Protein AF-A0A1V2QP11-F1 (afdb_monomer_lite)

Secondary structure (DSSP, 8-state):
--HHHIIIIIHHHHHHHHHHHTT--EEEE----GGGHHHHHHHHTT-BTTEEEE-HHHHSTT---HHHHHHHHHHHHS--PPPP--GGGGGG--TT-----

Foldseek 3Di:
DDPCCCVVPVVVVVVVCCVVQVQAADEDEDAQFPVNVVVQVVVQVPDDPRYHYDHCQQVPPPHDDPVNVQVVCCVVPVDGDADDDDPVVCPPPVPRGDDDD

Structure (mmCIF, N/CA/C/O backbone):
data_AF-A0A1V2QP11-F1
#
_entry.id   AF-A0A1V2QP11-F1
#
loop_
_atom_site.group_PDB
_atom_site.id
_atom_site.type_symbol
_atom_site.label_atom_id
_atom_site.label_alt_id
_atom_site.label_comp_id
_atom_site.label_asym_id
_atom_site.label_entity_id
_atom_site.label_seq_id
_atom_site.pdbx_PDB_ins_code
_atom_site.Cartn_x
_atom_site.Cartn_y
_atom_site.Cartn_z
_atom_site.occupancy
_atom_site.B_iso_or_equiv
_atom_site.auth_seq_id
_atom_site.auth_comp_id
_atom_site.auth_asym_id
_atom_site.auth_atom_id
_atom_site.pdbx_PDB_model_num
ATOM 1 N N . MET A 1 1 ? 16.671 -5.538 7.600 1.00 55.03 1 MET A N 1
ATOM 2 C CA . MET A 1 1 ? 15.466 -6.394 7.474 1.00 55.03 1 MET A CA 1
ATOM 3 C C . MET A 1 1 ? 15.836 -7.823 7.875 1.00 55.03 1 MET A C 1
ATOM 5 O O . MET A 1 1 ? 16.914 -8.260 7.498 1.00 55.03 1 MET A O 1
ATOM 9 N N . GLN A 1 2 ? 15.035 -8.524 8.691 1.00 63.50 2 GLN A N 1
ATOM 10 C CA . GLN A 1 2 ? 15.349 -9.897 9.143 1.00 63.50 2 GLN A CA 1
ATOM 11 C C . GLN A 1 2 ? 15.220 -10.916 7.993 1.00 63.50 2 GLN A C 1
ATOM 13 O O . GLN A 1 2 ? 14.298 -10.806 7.184 1.00 63.50 2 GLN A O 1
ATOM 18 N N . ARG A 1 3 ? 16.104 -11.930 7.946 1.00 65.12 3 ARG A N 1
ATOM 19 C CA . ARG A 1 3 ? 16.180 -12.931 6.855 1.00 65.12 3 ARG A CA 1
ATOM 20 C C . ARG A 1 3 ? 14.879 -13.717 6.659 1.00 65.12 3 ARG A C 1
ATOM 22 O O . ARG A 1 3 ? 14.479 -13.958 5.526 1.00 65.12 3 ARG A O 1
ATOM 29 N N . SER A 1 4 ? 14.175 -14.044 7.744 1.00 70.44 4 SER A N 1
ATOM 30 C CA . SER A 1 4 ? 12.876 -14.729 7.685 1.00 70.44 4 SER A CA 1
ATOM 31 C C . SER A 1 4 ? 11.827 -13.915 6.922 1.00 70.44 4 SER A C 1
ATOM 33 O O . SER A 1 4 ? 11.077 -14.460 6.122 1.00 70.44 4 SER A O 1
ATOM 35 N N . SER A 1 5 ? 11.800 -12.591 7.083 1.00 69.44 5 SER A N 1
ATOM 36 C CA . SER A 1 5 ? 10.842 -11.758 6.353 1.00 69.44 5 SER A CA 1
ATOM 37 C C . SER A 1 5 ? 11.118 -11.712 4.848 1.00 69.44 5 SER A C 1
ATOM 39 O O . SER A 1 5 ? 10.171 -11.546 4.087 1.00 69.44 5 SER A O 1
ATOM 41 N N . GLN A 1 6 ? 12.376 -11.859 4.419 1.00 75.25 6 GLN A N 1
ATOM 42 C CA . GLN A 1 6 ? 12.717 -11.876 2.995 1.00 75.25 6 GLN A CA 1
ATOM 43 C C . GLN A 1 6 ? 12.221 -13.157 2.325 1.00 75.25 6 GLN A C 1
ATOM 45 O O . GLN A 1 6 ? 11.493 -13.092 1.342 1.00 75.25 6 GLN A O 1
ATOM 50 N N . HIS A 1 7 ? 12.524 -14.321 2.900 1.00 76.06 7 HIS A N 1
ATOM 51 C CA . HIS A 1 7 ? 12.124 -15.594 2.298 1.00 76.06 7 HIS A CA 1
ATOM 52 C C . HIS A 1 7 ? 10.620 -15.867 2.394 1.00 76.06 7 HIS A C 1
ATOM 54 O O . HIS A 1 7 ? 10.046 -16.414 1.462 1.00 76.06 7 HIS A O 1
ATOM 60 N N . PHE A 1 8 ? 9.967 -15.475 3.494 1.00 79.06 8 PHE A N 1
ATOM 61 C CA . PHE A 1 8 ? 8.553 -15.798 3.717 1.00 79.06 8 PHE A CA 1
ATOM 62 C C . PHE A 1 8 ? 7.572 -14.709 3.271 1.00 79.06 8 PHE A C 1
ATOM 64 O O . PHE A 1 8 ? 6.369 -14.956 3.276 1.00 79.06 8 PHE A O 1
ATOM 71 N N . LYS A 1 9 ? 8.043 -13.501 2.932 1.00 80.00 9 LYS A N 1
ATOM 72 C CA . LYS A 1 9 ? 7.169 -12.419 2.444 1.00 80.00 9 LYS A CA 1
ATOM 73 C C . LYS A 1 9 ? 7.652 -11.834 1.126 1.00 80.00 9 LYS A C 1
ATOM 75 O O . LYS A 1 9 ? 6.875 -11.824 0.186 1.00 80.00 9 LYS A O 1
ATOM 80 N N . ALA A 1 10 ? 8.903 -11.377 1.050 1.00 82.00 10 ALA A N 1
ATOM 81 C CA . ALA A 1 10 ? 9.393 -10.703 -0.155 1.00 82.00 10 ALA A CA 1
ATOM 82 C C . ALA A 1 10 ? 9.462 -11.658 -1.355 1.00 82.00 10 ALA A C 1
ATOM 84 O O . ALA A 1 10 ? 8.760 -11.444 -2.330 1.00 82.00 10 ALA A O 1
ATOM 85 N N . TRP A 1 11 ? 10.178 -12.780 -1.234 1.00 89.06 11 TRP A N 1
ATOM 86 C CA . TRP A 1 11 ? 10.335 -13.745 -2.330 1.00 89.06 11 TRP A CA 1
ATOM 87 C C . TRP A 1 11 ? 9.014 -14.245 -2.950 1.00 89.06 11 TRP A C 1
ATOM 89 O O . TRP A 1 11 ? 8.885 -14.195 -4.176 1.00 89.06 11 TRP A O 1
ATOM 99 N N . PRO A 1 12 ? 8.008 -14.700 -2.171 1.00 89.19 12 PRO A N 1
ATOM 100 C CA . PRO A 1 12 ? 6.747 -15.129 -2.768 1.00 89.19 12 PRO A C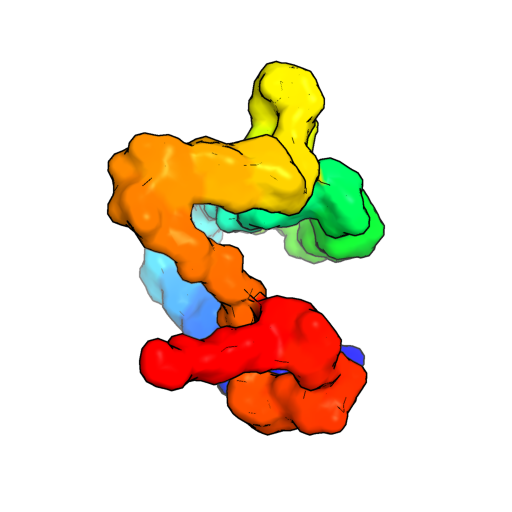A 1
ATOM 101 C C . PRO A 1 12 ? 5.967 -13.966 -3.400 1.00 89.19 12 PRO A C 1
ATOM 103 O O . PRO A 1 12 ? 5.335 -14.168 -4.433 1.00 89.19 12 PRO A O 1
ATOM 106 N N . LEU A 1 13 ? 6.029 -12.751 -2.837 1.00 87.88 13 LEU A N 1
ATOM 107 C CA . LEU A 1 13 ? 5.404 -11.571 -3.448 1.00 87.88 13 LEU A CA 1
ATOM 108 C C . LEU A 1 13 ? 6.079 -11.206 -4.771 1.00 87.88 13 LEU A C 1
ATOM 110 O O . LEU A 1 13 ? 5.384 -11.011 -5.763 1.00 87.88 13 LEU A O 1
ATOM 114 N N . ASP A 1 14 ? 7.410 -11.170 -4.802 1.00 89.19 14 ASP A N 1
ATOM 115 C CA . ASP A 1 14 ? 8.188 -10.846 -5.999 1.00 89.19 14 ASP A CA 1
ATOM 116 C C . ASP A 1 14 ? 7.917 -11.857 -7.121 1.00 89.19 14 ASP A C 1
ATOM 118 O O . ASP A 1 14 ? 7.749 -11.474 -8.278 1.00 89.19 14 ASP A O 1
ATOM 122 N N . THR A 1 15 ? 7.795 -13.142 -6.771 1.00 91.31 15 THR A N 1
ATOM 123 C CA . THR A 1 15 ? 7.472 -14.221 -7.720 1.00 91.31 15 THR A CA 1
ATOM 124 C C . THR A 1 15 ? 6.096 -14.008 -8.353 1.00 91.31 15 THR A C 1
ATOM 126 O O . THR A 1 15 ? 5.969 -14.023 -9.576 1.00 91.31 15 THR A O 1
ATOM 129 N N . VAL A 1 16 ? 5.074 -13.741 -7.535 1.00 93.19 16 VAL A N 1
ATOM 130 C CA . VAL A 1 16 ? 3.705 -13.504 -8.019 1.00 93.19 16 VAL A CA 1
ATOM 131 C C . VAL A 1 16 ? 3.617 -12.209 -8.828 1.00 93.19 16 VAL A C 1
ATOM 133 O O . VAL A 1 16 ? 2.947 -12.167 -9.856 1.00 93.19 16 VAL A O 1
ATOM 136 N N . ILE A 1 17 ? 4.304 -11.144 -8.407 1.00 91.88 17 ILE A N 1
ATOM 137 C CA . ILE A 1 17 ? 4.354 -9.885 -9.159 1.00 91.88 17 ILE A CA 1
ATOM 138 C C . ILE A 1 17 ? 4.984 -10.119 -10.531 1.00 91.88 17 ILE A C 1
ATOM 140 O O . ILE A 1 17 ? 4.435 -9.655 -11.529 1.00 91.88 17 ILE A O 1
ATOM 144 N N . ALA A 1 18 ? 6.100 -10.844 -10.606 1.00 91.56 18 ALA A N 1
ATOM 145 C CA . ALA A 1 18 ? 6.749 -11.151 -11.876 1.00 91.56 18 ALA A CA 1
ATOM 146 C C . ALA A 1 18 ? 5.819 -11.946 -12.807 1.00 91.56 18 ALA A C 1
ATOM 148 O O . ALA A 1 18 ? 5.708 -11.616 -13.988 1.00 91.56 18 ALA A O 1
ATOM 149 N N . GLU A 1 19 ? 5.102 -12.932 -12.266 1.00 94.31 19 GLU A N 1
ATOM 150 C CA . GLU A 1 19 ? 4.138 -13.742 -13.015 1.00 94.31 19 GLU A CA 1
ATOM 151 C C . GLU A 1 19 ? 2.952 -12.914 -13.534 1.00 94.31 19 GLU A C 1
ATOM 153 O O . GLU A 1 19 ? 2.606 -13.005 -14.712 1.00 94.31 19 GLU A O 1
ATOM 158 N N . LEU A 1 20 ? 2.351 -12.073 -12.685 1.00 94.56 20 LEU A N 1
ATOM 159 C CA . LEU A 1 20 ? 1.171 -11.277 -13.038 1.00 94.56 20 LEU A CA 1
ATOM 160 C C . LEU A 1 20 ? 1.493 -10.115 -13.978 1.00 94.56 20 LEU A C 1
ATOM 162 O O . LEU A 1 20 ? 0.697 -9.778 -14.853 1.00 94.56 20 LEU A O 1
ATOM 166 N N . THR A 1 21 ? 2.631 -9.458 -13.768 1.00 94.31 21 THR A N 1
ATOM 167 C CA . THR A 1 21 ? 2.993 -8.250 -14.519 1.00 94.31 21 THR A CA 1
ATOM 168 C C . THR A 1 21 ? 3.729 -8.584 -15.807 1.00 94.31 21 THR A C 1
ATOM 170 O O . THR A 1 21 ? 3.661 -7.803 -16.753 1.00 94.31 21 THR A O 1
ATOM 173 N N . GLN A 1 22 ? 4.416 -9.732 -15.874 1.00 93.06 22 GLN A N 1
ATOM 174 C CA . GLN A 1 22 ? 5.197 -10.172 -17.037 1.00 93.06 22 GLN A CA 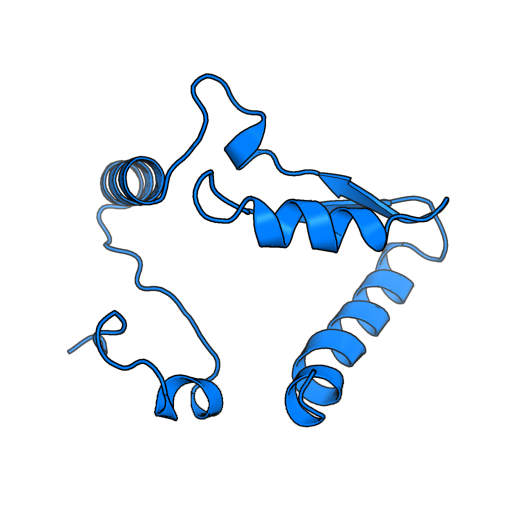1
ATOM 175 C C . GLN A 1 22 ? 6.169 -9.087 -17.538 1.00 93.06 22 GLN A C 1
ATOM 177 O O . GLN A 1 22 ? 6.358 -8.899 -18.739 1.00 93.06 22 GLN A O 1
ATOM 182 N N . GLY A 1 23 ? 6.747 -8.320 -16.604 1.00 91.06 23 GLY A N 1
ATOM 183 C CA . GLY A 1 23 ? 7.659 -7.209 -16.896 1.00 91.06 23 GLY A CA 1
ATOM 184 C C . GLY A 1 23 ? 6.986 -5.920 -17.380 1.00 91.06 23 GLY A C 1
ATOM 185 O O . GLY A 1 23 ? 7.681 -4.987 -17.773 1.00 91.06 23 GLY A O 1
ATOM 186 N N . ARG A 1 24 ? 5.651 -5.833 -17.362 1.00 94.00 24 ARG A N 1
ATOM 187 C CA . ARG A 1 24 ? 4.917 -4.604 -17.690 1.00 94.00 24 ARG A CA 1
ATOM 188 C C . ARG A 1 24 ? 4.856 -3.653 -16.491 1.00 94.00 24 ARG A C 1
ATOM 190 O O . ARG A 1 24 ? 4.807 -4.123 -15.352 1.00 94.00 24 ARG A O 1
ATOM 197 N N . PRO A 1 25 ? 4.782 -2.330 -16.729 1.00 94.81 25 PRO A N 1
ATOM 198 C CA . PRO A 1 25 ? 4.565 -1.367 -15.661 1.00 94.81 25 PRO A CA 1
ATOM 199 C C . PRO A 1 25 ? 3.287 -1.658 -14.871 1.00 94.81 25 PRO A C 1
ATOM 201 O O . PRO A 1 25 ? 2.236 -1.948 -15.449 1.00 94.81 25 PRO A O 1
ATOM 204 N N . TYR A 1 26 ? 3.367 -1.545 -13.550 1.00 94.38 26 TYR A N 1
ATOM 205 C CA . TYR A 1 26 ? 2.262 -1.804 -12.640 1.00 94.38 26 TYR A CA 1
ATOM 206 C C . TYR A 1 26 ? 2.228 -0.808 -11.481 1.00 94.38 26 TYR A C 1
ATOM 208 O O . TYR A 1 26 ? 3.211 -0.156 -11.123 1.00 94.38 26 TYR A O 1
ATOM 216 N N . ARG A 1 27 ? 1.046 -0.712 -10.870 1.00 93.94 27 ARG A N 1
ATOM 217 C CA . ARG A 1 27 ? 0.803 0.117 -9.691 1.00 93.94 27 ARG A CA 1
ATOM 218 C C . ARG A 1 27 ? 0.701 -0.778 -8.468 1.00 93.94 27 ARG A C 1
ATOM 220 O O . ARG A 1 27 ? -0.171 -1.644 -8.416 1.00 93.94 27 ARG A O 1
ATOM 227 N N . GLN A 1 28 ? 1.559 -0.555 -7.481 1.00 93.75 28 GLN A N 1
ATOM 228 C CA . GLN A 1 28 ? 1.467 -1.237 -6.199 1.00 93.75 28 GLN A CA 1
ATOM 229 C C . GLN A 1 28 ? 0.600 -0.413 -5.252 1.00 93.75 28 GLN A C 1
ATOM 231 O O . GLN A 1 28 ? 1.004 0.640 -4.765 1.00 93.75 28 GLN A O 1
ATOM 236 N N . VAL A 1 29 ? -0.618 -0.888 -5.007 1.00 93.69 29 VAL A N 1
ATOM 237 C CA . VAL A 1 29 ? -1.570 -0.196 -4.137 1.00 93.69 29 VAL A CA 1
ATOM 238 C C . VAL A 1 29 ? -1.378 -0.669 -2.700 1.00 93.69 29 VAL A C 1
ATOM 240 O O . VAL A 1 29 ? -1.660 -1.823 -2.383 1.00 93.69 29 VAL A O 1
ATOM 243 N N . MET A 1 30 ? -0.924 0.230 -1.827 1.00 93.06 30 MET A N 1
ATOM 244 C CA . MET A 1 30 ? -0.652 -0.063 -0.420 1.00 93.06 30 MET A CA 1
ATOM 245 C C . MET A 1 30 ? -1.570 0.741 0.505 1.00 93.06 30 MET A C 1
ATOM 247 O O . MET A 1 30 ? -1.719 1.956 0.383 1.00 93.06 30 MET A O 1
ATOM 251 N N . GLY A 1 31 ? -2.169 0.056 1.480 1.00 91.00 31 GLY A N 1
ATOM 252 C CA . GLY A 1 31 ? -3.103 0.634 2.451 1.00 91.00 31 GLY A CA 1
ATOM 253 C C . GLY A 1 31 ? -2.435 1.347 3.629 1.00 91.00 31 GLY A C 1
ATOM 254 O O . GLY A 1 31 ? -2.849 1.124 4.762 1.00 91.00 31 GLY A O 1
ATOM 255 N N . TYR A 1 32 ? -1.402 2.162 3.397 1.00 91.81 32 TYR A N 1
ATOM 256 C CA . TYR A 1 32 ? -0.806 2.966 4.470 1.00 91.81 32 TYR A CA 1
ATOM 257 C C . TYR A 1 32 ? -1.766 4.072 4.902 1.00 91.81 32 TYR A C 1
ATOM 259 O O . TYR A 1 32 ? -2.187 4.884 4.083 1.00 91.81 32 TYR A O 1
ATOM 267 N N . GLU A 1 33 ? -2.098 4.115 6.187 1.00 90.88 33 GLU A N 1
ATOM 268 C CA . GLU A 1 33 ? -2.941 5.158 6.781 1.00 90.88 33 GLU A CA 1
ATOM 269 C C . GLU A 1 33 ? -2.113 6.397 7.184 1.00 90.88 33 GLU A C 1
ATOM 271 O O . GLU A 1 33 ? -0.882 6.408 7.067 1.00 90.88 33 GLU A O 1
ATOM 276 N N . LEU A 1 34 ? -2.767 7.476 7.621 1.00 89.94 34 LEU A N 1
ATOM 277 C CA . LEU A 1 34 ? -2.117 8.750 7.958 1.00 89.94 34 LEU A CA 1
ATOM 278 C C . LEU A 1 34 ? -0.957 8.617 8.968 1.00 89.94 34 LEU A C 1
ATOM 280 O O . LEU A 1 34 ? 0.081 9.261 8.792 1.00 89.94 34 LEU A O 1
ATOM 284 N N . GLY A 1 35 ? -1.090 7.758 9.979 1.00 87.44 35 GLY A N 1
ATOM 285 C CA . GLY A 1 35 ? -0.061 7.449 10.977 1.00 87.44 35 GLY A CA 1
ATOM 286 C C . GLY A 1 35 ? 1.132 6.642 10.449 1.00 87.44 35 GLY A C 1
ATOM 287 O O . GLY A 1 35 ? 2.183 6.594 11.090 1.00 87.44 35 GLY A O 1
ATOM 288 N N . GLU A 1 36 ? 1.039 6.067 9.248 1.00 88.38 36 GLU A N 1
ATOM 289 C CA . GLU A 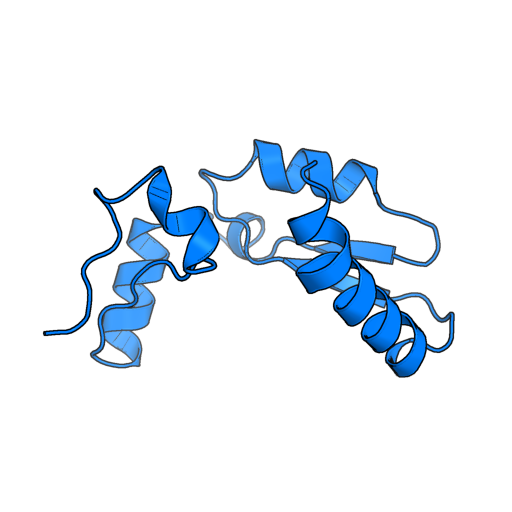1 36 ? 2.094 5.261 8.620 1.00 88.38 36 GLU A CA 1
ATOM 290 C C . GLU A 1 36 ? 2.896 6.028 7.555 1.00 88.38 36 GLU A C 1
ATOM 292 O O . GLU A 1 36 ? 3.561 5.425 6.711 1.00 88.38 36 GLU A O 1
ATOM 297 N N . LYS A 1 37 ? 2.915 7.367 7.618 1.00 88.31 37 LYS A N 1
ATOM 298 C CA . LYS A 1 37 ? 3.620 8.238 6.655 1.00 88.31 37 LYS A CA 1
ATOM 299 C C . LYS A 1 37 ? 5.061 7.794 6.353 1.00 88.31 37 LYS A C 1
ATOM 301 O O . LYS A 1 37 ? 5.415 7.631 5.191 1.00 88.31 37 LYS A O 1
ATOM 306 N N . ARG A 1 38 ? 5.859 7.495 7.386 1.00 90.31 38 ARG A N 1
ATOM 307 C CA . ARG A 1 38 ? 7.263 7.042 7.242 1.00 90.31 38 ARG A CA 1
ATOM 308 C C . ARG A 1 38 ? 7.422 5.692 6.532 1.00 90.31 38 ARG A C 1
ATOM 310 O O . ARG A 1 38 ? 8.535 5.306 6.173 1.00 90.31 38 ARG A O 1
ATOM 317 N N . ARG A 1 39 ? 6.358 4.891 6.449 1.00 87.75 39 ARG A N 1
ATOM 318 C CA . ARG A 1 39 ? 6.357 3.626 5.702 1.00 87.75 39 ARG A CA 1
ATOM 319 C C . ARG A 1 39 ? 6.036 3.885 4.238 1.00 87.75 39 ARG A C 1
ATOM 321 O O . ARG A 1 39 ? 6.766 3.378 3.403 1.00 87.75 39 ARG A O 1
ATOM 328 N N . ALA A 1 40 ? 5.052 4.738 3.958 1.00 91.19 40 ALA A N 1
ATOM 329 C CA . ALA A 1 40 ? 4.728 5.165 2.598 1.00 91.19 40 ALA A CA 1
ATOM 330 C C . ALA A 1 40 ? 5.893 5.904 1.915 1.00 91.19 40 ALA A C 1
ATOM 332 O O . ALA A 1 40 ? 6.193 5.640 0.759 1.00 91.19 40 ALA A O 1
ATOM 333 N N . GLU A 1 41 ? 6.586 6.799 2.628 1.00 91.75 41 GLU A N 1
ATOM 334 C CA . GLU A 1 41 ? 7.756 7.509 2.081 1.00 91.75 41 GLU A CA 1
ATOM 335 C C . GLU A 1 41 ? 8.870 6.540 1.682 1.00 91.75 41 GLU A C 1
ATOM 337 O O . GLU A 1 41 ? 9.378 6.605 0.571 1.00 91.75 41 GLU A O 1
ATOM 342 N N . ARG A 1 42 ? 9.175 5.581 2.559 1.00 91.25 42 ARG A N 1
ATOM 343 C CA . ARG A 1 42 ? 10.170 4.541 2.291 1.00 91.25 42 ARG A CA 1
ATOM 344 C C . ARG A 1 42 ? 9.751 3.601 1.166 1.00 91.25 42 ARG A C 1
ATOM 346 O O . ARG A 1 42 ? 10.592 3.166 0.401 1.00 91.25 42 ARG A O 1
ATOM 353 N N . ASP A 1 43 ? 8.469 3.259 1.075 1.00 90.69 43 ASP A N 1
ATOM 354 C CA . ASP A 1 43 ? 7.957 2.415 -0.010 1.00 90.69 43 ASP A CA 1
ATOM 355 C C . ASP A 1 43 ? 8.126 3.090 -1.380 1.00 90.69 43 ASP A C 1
ATOM 357 O O . ASP A 1 43 ? 8.496 2.443 -2.361 1.00 90.69 43 ASP A O 1
ATOM 361 N N . LYS A 1 44 ? 7.946 4.415 -1.412 1.00 91.25 44 LYS A N 1
ATOM 362 C CA . LYS A 1 44 ? 8.149 5.246 -2.599 1.00 91.25 44 LYS A CA 1
ATOM 363 C C . LYS A 1 44 ? 9.613 5.300 -3.048 1.00 91.25 44 LYS A C 1
ATOM 365 O O . LYS A 1 44 ? 9.873 5.445 -4.236 1.00 91.25 44 LYS A O 1
ATOM 370 N N . GLU A 1 45 ? 10.576 5.152 -2.137 1.00 93.06 45 GLU A N 1
ATOM 371 C CA . GLU A 1 45 ? 12.004 5.063 -2.495 1.00 93.06 45 GLU A CA 1
ATOM 372 C C . GLU A 1 45 ? 12.324 3.821 -3.347 1.00 93.06 45 GLU A C 1
ATOM 374 O O . GLU A 1 45 ? 13.340 3.800 -4.035 1.00 93.06 45 GLU A O 1
ATOM 379 N N . TYR A 1 46 ? 11.456 2.803 -3.334 1.00 88.25 46 TYR A N 1
ATOM 380 C CA . TYR A 1 46 ? 11.586 1.601 -4.161 1.00 88.25 46 TYR A CA 1
ATOM 381 C C . TYR A 1 46 ? 10.831 1.695 -5.498 1.00 88.25 46 TYR A C 1
ATOM 383 O O . TYR A 1 46 ? 10.683 0.685 -6.192 1.00 88.25 46 TYR A O 1
ATOM 391 N N . ASP A 1 47 ? 10.271 2.853 -5.852 1.00 91.31 47 ASP A N 1
ATOM 392 C CA . ASP A 1 47 ? 9.626 3.036 -7.153 1.00 91.31 47 ASP A CA 1
ATOM 393 C C . ASP A 1 47 ? 10.655 2.932 -8.288 1.00 91.31 47 ASP A C 1
ATOM 395 O O . ASP A 1 47 ? 11.799 3.372 -8.179 1.00 91.31 47 ASP A O 1
ATOM 399 N N . THR A 1 48 ? 10.239 2.320 -9.394 1.00 91.50 48 THR A N 1
ATOM 400 C CA . THR A 1 48 ? 11.055 2.128 -10.602 1.00 91.50 48 THR A CA 1
ATOM 401 C C . THR A 1 48 ? 10.224 2.468 -11.836 1.00 91.50 48 THR A C 1
ATOM 403 O O . THR A 1 48 ? 9.022 2.704 -11.733 1.00 91.50 48 THR A O 1
ATOM 406 N N . GLU A 1 49 ? 10.824 2.427 -13.027 1.00 89.50 49 GLU A N 1
ATOM 407 C CA . GLU A 1 49 ? 10.083 2.589 -14.290 1.00 89.50 49 GLU A CA 1
ATOM 408 C C . GLU A 1 49 ? 8.930 1.580 -14.446 1.00 89.50 49 GLU A C 1
ATOM 410 O O . GLU A 1 49 ? 7.934 1.865 -15.109 1.00 89.50 49 GLU A O 1
ATOM 415 N N . LEU A 1 50 ? 9.041 0.410 -13.806 1.00 91.88 50 LEU A N 1
ATOM 416 C CA . LEU A 1 50 ? 8.034 -0.649 -13.861 1.00 91.88 50 LEU A CA 1
ATOM 417 C C . LEU A 1 50 ? 7.089 -0.660 -12.655 1.00 91.88 50 LEU A C 1
ATOM 419 O O . LEU A 1 50 ? 6.036 -1.283 -12.726 1.00 91.88 50 LEU A O 1
ATOM 423 N N . ARG A 1 51 ? 7.438 -0.007 -11.546 1.00 93.88 51 ARG A N 1
ATOM 424 C CA . ARG A 1 51 ? 6.695 -0.088 -10.282 1.00 93.88 51 ARG A CA 1
ATOM 425 C C . ARG A 1 51 ? 6.402 1.304 -9.756 1.00 93.88 51 ARG A C 1
ATOM 427 O O . ARG A 1 51 ? 7.328 2.038 -9.428 1.00 93.88 51 ARG A O 1
ATOM 434 N N . THR A 1 52 ? 5.124 1.611 -9.564 1.00 95.44 52 THR A N 1
ATOM 435 C CA . THR A 1 52 ? 4.695 2.862 -8.924 1.00 95.44 52 THR A CA 1
ATOM 436 C C . THR A 1 52 ? 3.832 2.592 -7.695 1.00 95.44 52 THR A C 1
ATOM 438 O O . THR A 1 52 ? 2.759 1.993 -7.811 1.00 95.44 52 THR A O 1
ATOM 441 N N . GLY A 1 53 ? 4.270 3.053 -6.524 1.00 93.00 53 GLY A N 1
ATOM 442 C CA . GLY A 1 53 ? 3.506 2.999 -5.280 1.00 93.00 53 GLY A CA 1
ATOM 443 C C . GLY A 1 53 ? 2.318 3.967 -5.274 1.00 93.00 53 GLY A C 1
ATOM 444 O O . GLY A 1 53 ? 2.432 5.125 -5.677 1.00 93.00 53 GLY A O 1
ATOM 445 N N . VAL A 1 54 ? 1.159 3.498 -4.808 1.00 94.69 54 VAL A N 1
ATOM 446 C CA . VAL A 1 54 ? -0.077 4.290 -4.674 1.00 94.69 54 VAL A CA 1
ATOM 447 C C . VAL A 1 54 ? -0.661 4.087 -3.285 1.00 94.69 54 VAL A C 1
ATOM 449 O O . VAL A 1 54 ? -0.762 2.948 -2.820 1.00 94.69 54 VAL A O 1
ATOM 452 N N . TYR A 1 55 ? -1.099 5.174 -2.640 1.00 93.75 55 TYR A N 1
ATOM 453 C CA . TYR A 1 55 ? -1.482 5.163 -1.225 1.00 93.75 55 TYR A CA 1
ATOM 454 C C . TYR A 1 55 ? -2.885 5.760 -1.006 1.00 93.75 55 TYR A C 1
ATOM 456 O O . TYR A 1 55 ? -3.016 6.843 -0.426 1.00 93.75 55 TYR A O 1
ATOM 464 N N . PRO A 1 56 ? -3.965 5.060 -1.415 1.00 91.38 56 PRO A N 1
ATOM 465 C CA . PRO A 1 56 ? -5.307 5.642 -1.493 1.00 91.38 56 PRO A CA 1
ATOM 466 C C . PRO A 1 56 ? -5.828 6.168 -0.158 1.00 91.38 56 PRO A C 1
ATOM 468 O O . PRO A 1 56 ? -6.438 7.225 -0.105 1.00 91.38 56 PRO A O 1
ATOM 471 N N . LEU A 1 57 ? -5.533 5.480 0.947 1.00 90.38 57 LEU A N 1
ATOM 472 C CA . LEU A 1 57 ? -5.975 5.899 2.279 1.00 90.38 57 LEU A CA 1
ATOM 473 C C . LEU A 1 57 ? -5.401 7.262 2.701 1.00 90.38 57 LEU A C 1
ATOM 475 O O . LEU A 1 57 ? -5.998 7.948 3.524 1.00 90.38 57 LEU A O 1
ATOM 479 N N . ARG A 1 58 ? -4.273 7.686 2.125 1.00 88.00 58 ARG A N 1
ATOM 480 C CA . ARG A 1 58 ? -3.693 9.017 2.363 1.00 88.00 58 ARG A CA 1
ATOM 481 C C . ARG A 1 58 ? -4.185 10.056 1.363 1.00 88.00 58 ARG A C 1
ATOM 483 O O . ARG A 1 58 ? -4.245 11.228 1.708 1.00 88.00 58 ARG A O 1
ATOM 490 N N . GLU A 1 59 ? -4.469 9.622 0.139 1.00 85.69 59 GLU A N 1
ATOM 491 C CA . GLU A 1 59 ? -4.866 10.476 -0.987 1.00 85.69 59 GLU A CA 1
ATOM 492 C C . GLU A 1 59 ? -6.370 10.783 -0.999 1.00 85.69 59 GLU A C 1
ATOM 494 O O . GLU A 1 59 ? -6.784 11.813 -1.524 1.00 85.69 59 GLU A O 1
A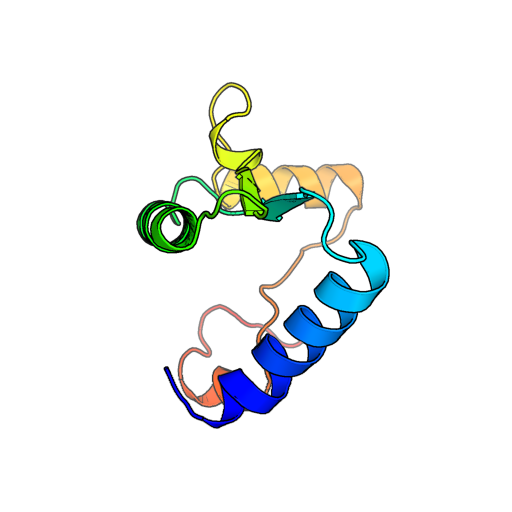TOM 499 N N . TRP A 1 60 ? -7.199 9.906 -0.431 1.00 87.50 60 TRP A N 1
ATOM 500 C CA . TRP A 1 60 ? -8.640 10.108 -0.330 1.00 87.50 60 TRP A CA 1
ATOM 501 C C . TRP A 1 60 ? -8.994 11.279 0.581 1.00 87.50 60 TRP A C 1
ATOM 503 O O . TRP A 1 60 ? -8.318 11.548 1.574 1.00 87.50 60 TRP A O 1
ATOM 513 N N . ASP A 1 61 ? -10.106 11.935 0.255 1.00 78.00 61 ASP A N 1
ATOM 514 C CA . ASP A 1 61 ? -10.501 13.187 0.887 1.00 78.00 61 ASP A CA 1
ATOM 515 C C . ASP A 1 61 ? -10.649 13.070 2.421 1.00 78.00 61 ASP A C 1
ATOM 517 O O . ASP A 1 61 ? -11.251 12.136 2.981 1.00 78.00 61 ASP A O 1
ATOM 521 N N . GLY A 1 62 ? -10.015 14.022 3.105 1.00 78.25 62 GLY A N 1
ATOM 522 C CA . GLY A 1 62 ? -9.845 14.076 4.558 1.00 78.25 62 GLY A CA 1
ATOM 523 C C . GLY A 1 62 ? -8.815 13.106 5.151 1.00 78.25 62 GLY A C 1
ATOM 524 O O . GLY A 1 62 ? -8.588 13.163 6.356 1.00 78.25 62 GLY A O 1
ATOM 525 N N . GLY A 1 63 ? -8.200 12.228 4.350 1.00 83.81 63 GLY A N 1
ATOM 526 C CA . GLY A 1 63 ? -7.259 11.206 4.805 1.00 83.81 63 GLY A CA 1
ATOM 527 C C . GLY A 1 63 ? -7.885 10.165 5.745 1.00 83.81 63 GLY A C 1
ATOM 528 O O . GLY A 1 63 ? -8.873 10.397 6.447 1.00 83.81 63 GLY A O 1
ATOM 529 N N . TRP A 1 64 ? -7.334 8.960 5.748 1.00 91.62 64 TRP A N 1
ATOM 530 C CA . TRP A 1 64 ? -7.810 7.874 6.595 1.00 91.62 64 TRP A CA 1
ATOM 531 C C . TRP A 1 64 ? -6.800 7.591 7.684 1.00 91.62 64 TRP A C 1
ATOM 533 O O . TRP A 1 64 ? -5.672 7.190 7.406 1.00 91.62 64 TRP A O 1
ATOM 543 N N . ASP A 1 65 ? -7.231 7.784 8.925 1.00 89.81 65 ASP A N 1
ATOM 544 C CA . ASP A 1 65 ? -6.542 7.259 10.090 1.00 89.81 65 ASP A CA 1
ATOM 545 C C . ASP A 1 65 ? -7.101 5.879 10.482 1.00 89.81 65 ASP A C 1
ATOM 547 O O . ASP A 1 65 ? -8.120 5.385 9.971 1.00 89.81 65 ASP A O 1
ATOM 551 N N . ARG A 1 66 ? -6.429 5.243 11.440 1.00 87.12 66 ARG A N 1
ATOM 552 C CA . ARG A 1 66 ? -6.837 3.944 11.982 1.00 87.12 66 ARG A CA 1
ATOM 553 C C . ARG A 1 66 ? -8.253 3.941 12.578 1.00 87.12 66 ARG A C 1
ATOM 555 O O . ARG A 1 66 ? -8.946 2.925 12.482 1.00 87.12 66 ARG A O 1
ATOM 562 N N . ALA A 1 67 ? -8.682 5.028 13.217 1.00 88.31 67 ALA A N 1
ATOM 563 C CA . ALA A 1 67 ? -9.976 5.100 13.895 1.00 88.31 67 ALA A CA 1
ATOM 564 C C . ALA A 1 67 ? -11.134 5.179 12.889 1.00 88.31 67 ALA A C 1
ATOM 566 O O . ALA A 1 67 ? -12.129 4.454 13.021 1.00 88.31 67 ALA A O 1
ATOM 567 N N . ARG A 1 68 ? -10.973 5.991 11.841 1.00 89.81 68 ARG A N 1
ATOM 568 C CA . ARG A 1 68 ? -11.889 6.119 10.706 1.00 89.81 68 ARG A CA 1
ATOM 569 C C . ARG A 1 68 ? -12.014 4.793 9.965 1.00 89.81 68 ARG A C 1
ATOM 571 O O . ARG A 1 68 ? -13.134 4.331 9.750 1.00 89.81 68 ARG A O 1
ATOM 578 N N . ALA A 1 69 ? -10.892 4.129 9.672 1.00 88.88 69 ALA A N 1
ATOM 579 C CA . ALA A 1 69 ? -10.890 2.817 9.024 1.00 88.88 69 ALA A CA 1
ATOM 580 C C . ALA A 1 69 ? -11.633 1.752 9.854 1.00 88.88 69 ALA A C 1
ATOM 582 O O . ALA A 1 69 ? -12.499 1.053 9.329 1.00 88.88 69 ALA A O 1
ATOM 583 N N . ARG A 1 70 ? -11.370 1.665 11.167 1.00 88.44 70 ARG A N 1
ATOM 584 C CA . ARG A 1 70 ? -12.052 0.711 12.066 1.00 88.44 70 ARG A CA 1
ATOM 585 C C . ARG A 1 70 ? -13.551 0.986 12.159 1.00 88.44 70 ARG A C 1
ATOM 587 O O . ARG A 1 70 ? -14.349 0.054 12.121 1.00 88.44 70 ARG A O 1
ATOM 594 N N . THR A 1 71 ? -13.935 2.258 12.256 1.00 90.00 71 THR A N 1
ATOM 595 C CA . THR A 1 71 ? -15.346 2.663 12.319 1.00 90.00 71 THR A CA 1
ATOM 596 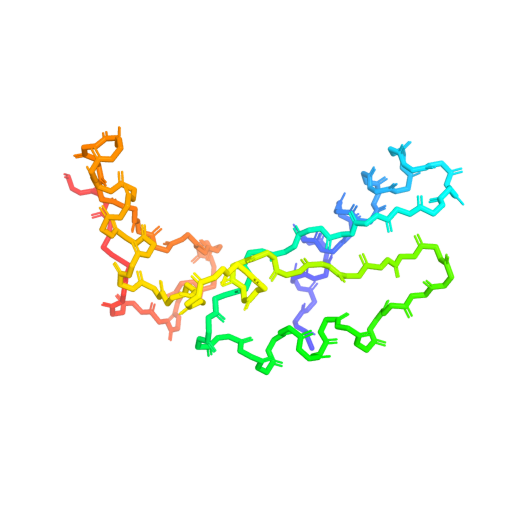C C . THR A 1 71 ? -16.079 2.297 11.034 1.00 90.00 71 THR A C 1
ATOM 598 O O . THR A 1 71 ? -17.184 1.761 11.098 1.00 90.00 71 THR A O 1
ATOM 601 N N . PHE A 1 72 ? -15.451 2.533 9.880 1.00 89.75 72 PHE A N 1
ATOM 602 C CA . PHE A 1 72 ? -15.995 2.146 8.584 1.00 89.75 72 PHE A CA 1
ATOM 603 C C . PHE A 1 72 ? -16.177 0.629 8.477 1.00 89.75 72 PHE A C 1
ATOM 605 O O . PHE A 1 72 ? -17.278 0.181 8.182 1.00 89.75 72 PHE A O 1
ATOM 612 N N . LEU A 1 73 ? -15.151 -0.167 8.797 1.00 90.31 73 LEU A N 1
ATOM 613 C CA . LEU A 1 73 ? -15.240 -1.632 8.748 1.00 90.31 73 LEU A CA 1
ATOM 614 C C . LEU A 1 73 ? -16.337 -2.178 9.669 1.00 90.31 73 LEU A C 1
ATOM 616 O O . LEU A 1 73 ? -17.139 -3.007 9.243 1.00 90.31 73 LEU A O 1
ATOM 620 N N . ARG A 1 74 ? -16.432 -1.657 10.899 1.00 91.25 74 ARG A N 1
ATOM 621 C CA . ARG A 1 74 ? -17.489 -2.041 11.843 1.00 91.25 74 ARG A CA 1
ATOM 622 C C . ARG A 1 74 ? -18.877 -1.680 11.321 1.00 91.25 74 ARG A C 1
ATOM 624 O O . ARG A 1 74 ? -19.796 -2.475 11.461 1.00 91.25 74 ARG A O 1
ATOM 631 N N . LYS A 1 75 ? -19.045 -0.499 10.720 1.00 93.06 75 LYS A N 1
ATOM 632 C CA . LYS A 1 75 ? -20.331 -0.076 10.145 1.00 93.06 75 LYS A CA 1
ATOM 633 C C . LYS A 1 75 ? -20.726 -0.935 8.941 1.00 93.06 75 LYS A C 1
ATOM 635 O O . LYS A 1 75 ? -21.896 -1.266 8.803 1.00 93.06 75 LYS A O 1
ATOM 640 N N . THR A 1 76 ? -19.768 -1.271 8.082 1.00 93.12 76 THR A N 1
ATOM 641 C CA . THR A 1 76 ? -20.022 -1.981 6.821 1.00 93.12 76 THR A CA 1
ATOM 642 C C . THR A 1 76 ? -20.239 -3.476 7.029 1.00 93.12 76 THR A C 1
ATOM 644 O O . THR A 1 76 ? -21.103 -4.058 6.384 1.00 93.12 76 THR A O 1
ATOM 647 N N . PHE A 1 77 ? -19.477 -4.102 7.927 1.00 92.06 77 PHE A N 1
ATOM 648 C CA . PHE A 1 77 ? -19.463 -5.559 8.075 1.00 92.06 77 PHE A CA 1
ATOM 649 C C . PHE A 1 77 ? -19.884 -6.055 9.463 1.00 92.06 77 PHE A C 1
ATOM 651 O O . PHE A 1 77 ? -19.955 -7.259 9.680 1.00 92.06 77 PHE A O 1
ATOM 658 N N . GLY A 1 78 ? -20.115 -5.159 10.426 1.00 89.81 78 GLY A N 1
ATOM 659 C CA . GLY A 1 78 ? -20.520 -5.521 11.789 1.00 89.81 78 GLY A CA 1
ATOM 660 C C . GLY A 1 78 ? -19.424 -6.164 12.648 1.00 89.81 78 GLY A C 1
ATOM 661 O O . GLY A 1 78 ? -19.675 -6.475 13.807 1.00 89.81 78 GLY A O 1
ATOM 662 N N . VAL A 1 79 ? -18.212 -6.350 12.116 1.00 85.19 79 VAL A N 1
ATOM 663 C CA . VAL A 1 79 ? -17.104 -7.040 12.797 1.00 85.19 79 VAL A CA 1
ATOM 664 C C . VAL A 1 79 ? -15.988 -6.055 13.159 1.00 85.19 79 VAL A C 1
ATOM 666 O O . VAL A 1 79 ? -15.823 -4.992 12.556 1.00 85.19 79 VAL A O 1
ATOM 669 N N . GLU A 1 80 ? -15.225 -6.392 14.193 1.00 82.50 80 GLU A N 1
ATOM 670 C CA . GLU A 1 80 ? -14.045 -5.649 14.607 1.00 82.50 80 GLU A CA 1
ATOM 671 C C . GLU A 1 80 ? -12.766 -6.308 14.072 1.00 82.50 80 GLU A C 1
ATOM 673 O O . GLU A 1 80 ? -12.424 -7.428 14.442 1.00 82.50 80 GLU A O 1
ATOM 678 N N . TRP A 1 81 ? -12.042 -5.599 13.200 1.00 81.62 81 TRP A N 1
ATOM 679 C CA . TRP A 1 81 ? -10.787 -6.091 12.632 1.00 81.62 81 TRP A CA 1
ATOM 680 C C . TRP A 1 81 ? -9.609 -5.824 13.564 1.00 81.62 81 TRP A C 1
ATOM 682 O O . TRP A 1 81 ? -9.330 -4.686 13.957 1.00 81.62 81 TRP A O 1
ATOM 692 N N . ILE A 1 82 ? -8.873 -6.890 13.852 1.00 79.19 82 ILE A N 1
ATOM 693 C CA . ILE A 1 82 ? -7.634 -6.863 14.626 1.00 79.19 82 ILE A CA 1
ATOM 694 C C . ILE A 1 82 ? -6.466 -6.733 13.645 1.00 79.19 82 ILE A C 1
ATOM 696 O O . ILE A 1 82 ? -6.557 -7.158 12.492 1.00 79.19 82 ILE A O 1
ATOM 700 N N . LYS A 1 83 ? -5.356 -6.114 14.070 1.00 73.19 83 LYS A N 1
ATOM 701 C CA . LYS A 1 83 ? -4.133 -6.160 13.255 1.00 73.19 83 LYS A CA 1
ATOM 702 C C . LYS A 1 83 ? -3.749 -7.631 13.066 1.00 73.19 83 LYS A C 1
ATOM 704 O O . LYS A 1 83 ? -3.782 -8.409 14.006 1.00 73.19 83 LYS A O 1
ATOM 709 N N . SER A 1 84 ? -3.362 -8.018 11.863 1.00 71.38 84 SER A N 1
ATOM 710 C CA . SER A 1 84 ? -2.768 -9.330 11.622 1.00 71.38 84 SER A CA 1
ATOM 711 C C . SER A 1 84 ? -1.262 -9.167 11.479 1.00 71.38 84 SER A C 1
ATOM 713 O O . SER A 1 84 ? -0.793 -8.301 10.739 1.00 71.38 84 SER A O 1
ATOM 715 N N . ALA A 1 85 ? -0.491 -10.006 12.160 1.00 71.56 85 ALA A N 1
ATOM 716 C CA . ALA A 1 85 ? 0.947 -10.112 11.958 1.00 71.56 85 ALA A CA 1
ATOM 717 C C . ALA A 1 85 ? 1.364 -11.584 11.999 1.00 71.56 85 ALA A C 1
ATOM 719 O O . ALA A 1 85 ? 0.610 -12.442 12.453 1.00 71.56 85 ALA A O 1
ATOM 720 N N . CYS A 1 86 ? 2.568 -11.877 11.504 1.00 67.69 86 CYS A N 1
ATOM 721 C CA . CYS A 1 86 ? 3.092 -13.238 11.546 1.00 67.69 86 CYS A CA 1
ATOM 722 C C . CYS A 1 86 ? 3.208 -13.704 13.003 1.00 67.69 86 CYS A C 1
ATOM 724 O O . CYS A 1 86 ? 3.714 -12.942 13.822 1.00 67.69 86 CYS A O 1
ATOM 726 N N . THR A 1 87 ? 2.784 -14.926 13.331 1.00 65.69 87 THR A N 1
ATOM 727 C CA . THR A 1 87 ? 2.776 -15.437 14.718 1.00 65.69 87 THR A CA 1
ATOM 728 C C . THR A 1 87 ? 4.148 -15.356 15.387 1.00 65.69 87 THR A C 1
ATOM 730 O O . THR A 1 87 ? 4.252 -14.952 16.539 1.00 65.69 87 THR A O 1
ATOM 733 N N . TYR A 1 88 ? 5.220 -15.608 14.635 1.00 66.06 88 TYR A N 1
ATOM 734 C CA . TYR A 1 88 ? 6.601 -15.444 15.100 1.00 66.06 88 TYR A CA 1
ATOM 735 C C . TYR A 1 88 ? 6.981 -13.976 15.401 1.00 66.06 88 TYR A C 1
ATOM 737 O O . TYR A 1 88 ? 7.784 -13.691 16.284 1.00 66.06 88 TYR A O 1
ATOM 745 N N . CYS A 1 89 ? 6.376 -13.022 14.689 1.00 62.88 89 CYS A N 1
ATOM 746 C CA . CYS A 1 89 ? 6.564 -11.583 14.871 1.00 62.88 89 CYS A CA 1
ATOM 747 C C . CYS A 1 89 ? 5.832 -11.067 16.125 1.00 62.88 89 CYS A C 1
ATOM 749 O O . CYS A 1 89 ? 6.226 -10.042 16.681 1.00 62.88 89 CYS A O 1
ATOM 751 N N . LEU A 1 90 ? 4.773 -11.763 16.565 1.00 55.44 90 LEU A N 1
ATOM 752 C CA . LEU A 1 90 ? 3.929 -11.387 17.709 1.00 55.44 90 LEU A CA 1
ATOM 753 C C . LEU A 1 90 ? 4.661 -11.434 19.050 1.00 55.44 90 LEU A C 1
ATOM 755 O O . LEU A 1 90 ? 4.181 -10.843 20.012 1.00 55.44 90 LEU A O 1
ATOM 759 N N . MET A 1 91 ? 5.829 -12.079 19.108 1.00 47.66 91 MET A N 1
ATOM 760 C CA . MET A 1 91 ? 6.610 -12.217 20.338 1.00 47.66 91 MET A CA 1
ATOM 761 C C . MET A 1 91 ? 7.018 -10.862 20.957 1.00 47.66 91 MET A C 1
ATOM 763 O O . MET A 1 91 ? 7.348 -10.820 22.135 1.00 47.66 91 MET A O 1
ATOM 767 N N . TRP A 1 92 ? 6.945 -9.748 20.210 1.00 49.34 92 TRP A N 1
ATOM 768 C CA . TRP A 1 92 ? 7.460 -8.442 20.650 1.00 49.34 92 TRP A CA 1
ATOM 769 C C . TRP A 1 92 ? 6.432 -7.299 20.738 1.00 49.34 92 TRP A C 1
ATOM 771 O O . TRP A 1 92 ? 6.816 -6.189 21.099 1.00 49.34 92 TRP A O 1
ATOM 781 N N . ASN A 1 93 ? 5.144 -7.512 20.430 1.00 50.19 93 ASN A N 1
ATOM 782 C CA . ASN A 1 93 ? 4.112 -6.479 20.637 1.00 50.19 93 ASN A CA 1
ATOM 783 C C . ASN A 1 93 ? 2.707 -7.079 20.839 1.00 50.19 93 ASN A C 1
ATOM 785 O O . ASN A 1 93 ? 1.896 -7.143 19.915 1.00 50.19 93 ASN A O 1
ATOM 789 N N . LEU A 1 94 ? 2.443 -7.537 22.065 1.00 52.78 94 LEU A N 1
ATOM 790 C CA . LEU A 1 94 ? 1.215 -8.235 22.469 1.00 52.78 94 LEU A CA 1
ATOM 791 C C . LEU A 1 94 ? 0.051 -7.303 22.864 1.00 52.78 94 LEU A C 1
ATOM 793 O O . LEU A 1 94 ? -1.064 -7.783 23.049 1.00 52.78 94 LEU A O 1
ATOM 797 N N . SER A 1 95 ? 0.257 -5.987 23.004 1.00 56.53 95 SER A N 1
ATOM 798 C CA . SER A 1 95 ? -0.767 -5.093 23.579 1.00 56.53 95 SER A CA 1
ATOM 799 C C . SER A 1 95 ? -1.935 -4.771 22.635 1.00 56.53 95 SER A C 1
ATOM 801 O O . SER A 1 95 ? -3.018 -4.417 23.101 1.00 56.53 95 SER A O 1
ATOM 803 N N . GLU A 1 96 ? -1.760 -4.922 21.318 1.00 55.28 96 GLU A N 1
ATOM 804 C CA . GLU A 1 96 ? -2.777 -4.562 20.312 1.00 55.28 96 GLU A CA 1
ATOM 805 C C . GLU A 1 96 ? -3.466 -5.761 19.638 1.00 55.28 96 GLU A C 1
ATOM 807 O O . GLU A 1 96 ? -4.300 -5.578 18.748 1.00 55.28 96 GLU A O 1
ATOM 812 N N . LEU A 1 97 ? -3.123 -6.989 20.032 1.00 52.97 97 LEU A N 1
ATOM 813 C CA . LEU A 1 97 ? -3.472 -8.207 19.304 1.00 52.97 97 LEU A CA 1
ATOM 814 C C . LEU A 1 97 ? -4.212 -9.166 20.233 1.00 52.97 97 LEU A C 1
ATOM 816 O O . LEU A 1 97 ? -3.625 -10.081 20.800 1.00 52.97 97 LEU A O 1
ATOM 820 N N . ARG A 1 98 ? -5.514 -8.929 20.427 1.00 44.22 98 ARG A N 1
ATOM 821 C CA . ARG A 1 98 ? -6.363 -9.893 21.136 1.00 44.22 98 ARG A CA 1
ATOM 822 C C . ARG A 1 98 ? -6.589 -11.099 20.222 1.00 44.22 98 ARG A C 1
ATOM 824 O O . ARG A 1 98 ? -7.009 -10.934 19.082 1.00 44.22 98 ARG A O 1
ATOM 831 N N . CYS A 1 99 ? -6.287 -12.301 20.710 1.00 35.78 99 CYS A N 1
ATOM 832 C CA . CYS A 1 99 ? -6.796 -13.529 20.103 1.00 35.78 99 CYS A CA 1
ATOM 833 C C . CYS A 1 99 ? -8.329 -13.484 20.164 1.00 35.78 99 CYS A C 1
ATOM 835 O O . CYS A 1 99 ? -8.875 -13.090 21.195 1.00 35.78 99 CYS A O 1
ATOM 837 N N . PHE A 1 100 ? -9.010 -13.873 19.084 1.00 36.09 100 PHE A N 1
ATOM 838 C CA . PHE A 1 100 ? -10.438 -14.184 19.144 1.00 36.09 100 PHE A CA 1
ATOM 839 C C . PHE A 1 100 ? -10.626 -15.299 20.185 1.00 36.09 100 PHE A C 1
ATOM 841 O 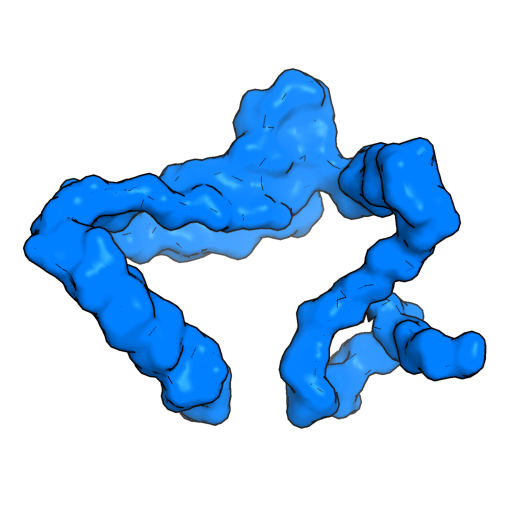O . PHE A 1 100 ? -10.082 -16.389 20.009 1.00 36.09 100 PHE A O 1
ATOM 848 N N . SER A 1 101 ? -11.305 -14.981 21.291 1.00 34.00 101 SER A N 1
ATOM 849 C CA . SER A 1 101 ? -11.854 -15.957 22.240 1.00 34.00 101 SER A CA 1
ATOM 850 C C . SER A 1 101 ? -13.235 -16.385 21.781 1.00 34.00 101 SER A C 1
ATOM 852 O O . SER A 1 101 ? -14.017 -15.449 21.481 1.00 34.00 101 SER A O 1
#

Sequence (101 aa):
MQRSSQHFKAWPLDTVIAELTQGRPYRQVMGYELGEKRRAERDKEYDTELRTGVYPLREWDGGWDRARARTFLRKTFGVEWIKSACTYCLMWNLSELRCFS

Radius of gyration: 16.13 Å; chains: 1; bounding box: 37×30×41 Å

pLDDT: mean 81.74, std 15.39, range [34.0, 95.44]